Protein AF-K1XA19-F1 (afdb_monomer_lite)

Foldseek 3Di:
DCPVQVVVVVVVVVVLVVVQVVVVVVVQVDACPDPLQPAAKAWDPCPVDVPFKTKIKGKDFDADPVNPDGQKIKIKIKIWGDRPDDIDMDIDIDIHGNPD

Sequence (100 aa):
VMVVNGNAISKMSTTASALASAKMEDLKSKSFTDANLAAGSHADAENPLQGFYTRSWSVTDVMDASGMGVSYKTISLTVTWNGQNSSRSMSLSTLKTNSS

pLDDT: mean 88.21, std 13.14, range [40.94, 98.25]

Radius of gyration: 16.38 Å; chains: 1; bounding box: 40×26×52 Å

Secondary structure (DSSP, 8-state):
--SHHHHHHHHHHHHHHHHHHHHHHHHHHS-TT-GGGSSEEEE-TTPSBTTTEEEEEEEEEEE-TTSSSEEEEEEEEEEEEEETTEEEEEEEEEEEE---

Structure (mmCIF, N/CA/C/O backbone):
data_AF-K1XA19-F1
#
_entry.id   AF-K1XA19-F1
#
loop_
_atom_site.group_PDB
_atom_site.id
_atom_site.type_symbol
_atom_site.label_atom_id
_atom_site.label_alt_id
_atom_site.label_comp_id
_atom_site.label_asym_id
_atom_site.label_entity_id
_atom_site.label_seq_id
_atom_site.pdbx_PDB_ins_code
_atom_site.Cartn_x
_atom_site.Cartn_y
_atom_site.Cartn_z
_atom_site.occupancy
_atom_site.B_iso_or_equiv
_atom_site.auth_seq_id
_atom_site.auth_comp_id
_atom_site.auth_asym_id
_atom_site.auth_atom_id
_atom_site.pdbx_PDB_model_num
ATOM 1 N N . VAL A 1 1 ? -19.671 18.350 28.480 1.00 40.94 1 VAL A N 1
ATOM 2 C CA . VAL A 1 1 ? -18.715 17.216 28.550 1.00 40.94 1 VAL A CA 1
ATOM 3 C C . VAL A 1 1 ? -18.415 16.758 27.126 1.00 40.94 1 VAL A C 1
ATOM 5 O O . VAL A 1 1 ? -19.248 16.104 26.523 1.00 40.94 1 VAL A O 1
ATOM 8 N N . MET A 1 2 ? -17.287 17.185 26.549 1.00 47.66 2 MET A N 1
ATOM 9 C CA . MET A 1 2 ? -16.917 16.929 25.142 1.00 47.66 2 MET A CA 1
ATOM 10 C C . MET A 1 2 ? -15.411 16.637 25.031 1.00 47.66 2 MET A C 1
ATOM 12 O O . MET A 1 2 ? -14.697 17.237 24.245 1.00 47.66 2 MET A O 1
ATOM 16 N N . VAL A 1 3 ? -14.906 15.742 25.882 1.00 47.31 3 VAL A N 1
ATOM 17 C CA . VAL A 1 3 ? -13.496 15.295 25.856 1.00 47.31 3 VAL A CA 1
ATOM 18 C C . VAL A 1 3 ? -13.379 13.912 25.202 1.00 47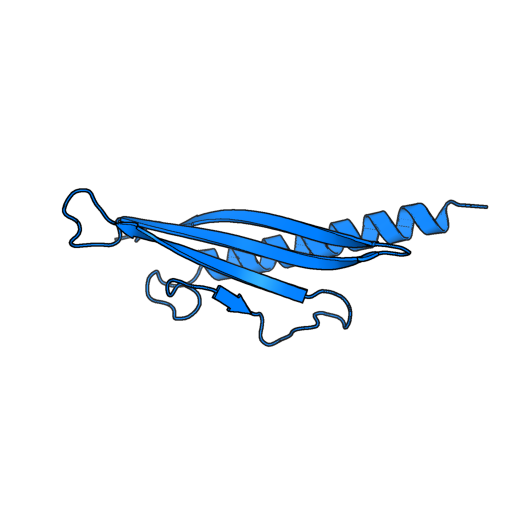.31 3 VAL A C 1
ATOM 20 O O . VAL A 1 3 ? -12.414 13.615 24.503 1.00 47.31 3 VAL A O 1
ATOM 23 N N . VAL A 1 4 ? -14.420 13.084 25.336 1.00 53.81 4 VAL A N 1
ATOM 24 C CA . VAL A 1 4 ? -14.465 11.721 24.781 1.00 53.81 4 VAL A CA 1
ATOM 25 C C . VAL A 1 4 ? -14.446 11.724 23.241 1.00 53.81 4 VAL A C 1
ATOM 27 O O . VAL A 1 4 ? -13.808 10.863 22.638 1.00 53.81 4 VAL A O 1
ATOM 30 N N . ASN A 1 5 ? -15.043 12.738 22.600 1.00 55.84 5 ASN A N 1
ATOM 31 C CA . ASN A 1 5 ? -15.094 12.854 21.135 1.00 55.84 5 ASN A CA 1
ATOM 32 C C . ASN A 1 5 ? -13.745 13.216 20.489 1.00 55.84 5 ASN A C 1
ATOM 34 O O . ASN A 1 5 ? -13.424 12.683 19.430 1.00 55.84 5 ASN A O 1
ATOM 38 N N . GLY A 1 6 ? -12.932 14.067 21.124 1.00 59.84 6 GLY A N 1
ATOM 39 C CA . GLY A 1 6 ? -11.580 14.370 20.636 1.00 59.84 6 GLY A CA 1
ATOM 40 C C . GLY A 1 6 ? -10.666 13.147 20.713 1.00 59.84 6 GLY A C 1
ATOM 41 O O . GLY A 1 6 ? -9.995 12.803 19.743 1.00 59.84 6 GLY A O 1
ATOM 42 N N . ASN A 1 7 ? -10.728 12.418 21.831 1.00 62.06 7 ASN A N 1
ATOM 43 C CA . ASN A 1 7 ? -9.928 11.211 22.040 1.00 62.06 7 ASN A CA 1
ATOM 44 C C . ASN A 1 7 ? -10.276 10.089 21.051 1.00 62.06 7 ASN A C 1
ATOM 46 O O . ASN A 1 7 ? -9.379 9.375 20.610 1.00 62.06 7 ASN A O 1
ATOM 50 N N . ALA A 1 8 ? -11.549 9.930 20.676 1.00 67.06 8 ALA A N 1
ATOM 51 C CA . ALA A 1 8 ? -11.961 8.936 19.685 1.00 67.06 8 ALA A CA 1
ATOM 52 C C . ALA A 1 8 ? -11.432 9.262 18.275 1.00 67.06 8 ALA A C 1
ATOM 54 O O . ALA A 1 8 ? -10.900 8.381 17.603 1.00 67.06 8 ALA A O 1
ATOM 55 N N . ILE A 1 9 ? -11.510 10.529 17.852 1.00 72.88 9 ILE A N 1
ATOM 56 C CA . ILE A 1 9 ? -11.007 10.975 16.542 1.00 72.88 9 ILE A CA 1
ATOM 57 C C . ILE A 1 9 ? -9.483 10.831 16.465 1.00 72.88 9 ILE A C 1
ATOM 59 O O . ILE A 1 9 ? -8.969 10.312 15.472 1.00 72.88 9 ILE A O 1
ATOM 63 N N . SER A 1 10 ? -8.765 11.244 17.514 1.00 76.56 10 SER A N 1
ATOM 64 C CA . SER A 1 10 ? -7.307 11.102 17.574 1.00 76.56 10 SER A CA 1
ATOM 65 C C . SER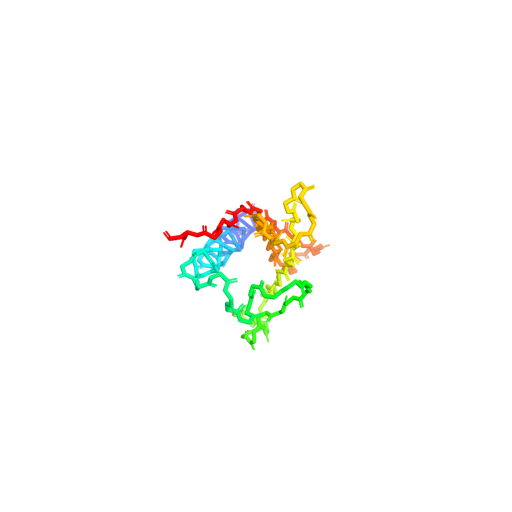 A 1 10 ? -6.888 9.635 17.514 1.00 76.56 10 SER A C 1
ATOM 67 O O . SER A 1 10 ? -6.011 9.294 16.727 1.00 76.56 10 SER A O 1
ATOM 69 N N . LYS A 1 11 ? -7.572 8.747 18.254 1.00 84.31 11 LYS A N 1
ATOM 70 C CA . LYS A 1 11 ? -7.325 7.298 18.189 1.00 84.31 11 LYS A CA 1
ATOM 71 C C . LYS A 1 11 ? -7.528 6.746 16.779 1.00 84.31 11 LYS A C 1
ATOM 73 O O . LYS A 1 11 ? -6.656 6.035 16.295 1.00 84.31 11 LYS A O 1
ATOM 78 N N . MET A 1 12 ? -8.622 7.109 16.105 1.00 87.19 12 MET A N 1
ATOM 79 C CA . MET A 1 12 ? -8.884 6.640 14.740 1.00 87.19 12 MET A CA 1
ATOM 80 C C . MET A 1 12 ? -7.802 7.085 13.754 1.00 87.19 12 MET A C 1
ATOM 82 O O . MET A 1 12 ? -7.345 6.291 12.938 1.00 87.19 12 MET A O 1
ATOM 86 N N . SER A 1 13 ? -7.353 8.340 13.858 1.00 88.12 13 SER A N 1
ATOM 87 C CA . SER A 1 13 ? -6.265 8.844 13.019 1.00 88.12 13 SER A CA 1
ATOM 88 C C . SER A 1 13 ? -4.954 8.106 13.293 1.00 88.12 13 SER A C 1
ATOM 90 O O . SER A 1 13 ? -4.273 7.727 12.350 1.00 88.12 13 SER A O 1
ATOM 92 N N . THR A 1 14 ? -4.605 7.866 14.561 1.00 91.56 14 THR A N 1
ATOM 93 C CA . THR A 1 14 ? -3.398 7.109 14.924 1.00 91.56 14 THR A CA 1
ATOM 94 C C . THR A 1 14 ? -3.459 5.673 14.407 1.00 91.56 14 THR A C 1
ATOM 96 O O . THR A 1 14 ? -2.470 5.183 13.863 1.00 91.56 14 THR A O 1
ATOM 99 N N . THR A 1 15 ? -4.610 5.003 14.520 1.00 92.38 15 THR A N 1
ATOM 100 C CA . THR A 1 15 ? -4.801 3.652 13.979 1.00 92.38 15 THR A CA 1
ATOM 101 C C . THR A 1 15 ? -4.694 3.638 12.456 1.00 92.38 15 THR A C 1
ATOM 103 O O . THR A 1 15 ? -3.992 2.786 11.919 1.00 92.38 15 THR A O 1
ATOM 106 N N . ALA A 1 16 ? -5.312 4.593 11.754 1.00 92.69 16 ALA A N 1
ATOM 107 C CA . ALA A 1 16 ? -5.181 4.715 10.302 1.00 92.69 16 ALA A CA 1
ATOM 108 C C . ALA A 1 16 ? -3.718 4.918 9.877 1.00 92.69 16 ALA A C 1
ATOM 110 O O . ALA A 1 16 ? -3.253 4.232 8.967 1.00 92.69 16 ALA A O 1
ATOM 111 N N . SER A 1 17 ? -2.971 5.781 10.577 1.00 93.44 17 SER A N 1
ATOM 112 C CA . SER A 1 17 ? -1.535 5.973 10.342 1.00 93.44 17 SER A CA 1
ATOM 113 C C . SER A 1 17 ? -0.741 4.690 10.558 1.00 93.44 17 SER A C 1
ATOM 115 O O . SER A 1 17 ? 0.085 4.345 9.721 1.00 93.44 17 SER A O 1
ATOM 117 N N . ALA A 1 18 ? -1.004 3.956 11.642 1.00 95.25 18 ALA A N 1
ATOM 118 C CA . ALA A 1 18 ? -0.324 2.695 11.922 1.00 95.25 18 ALA A CA 1
ATOM 119 C C . ALA A 1 18 ? -0.612 1.638 10.841 1.00 95.25 18 ALA A C 1
ATOM 121 O O . ALA A 1 18 ? 0.311 0.985 10.360 1.00 95.25 18 ALA A O 1
ATOM 122 N N . LEU A 1 19 ? -1.871 1.513 10.403 1.00 95.62 19 LEU A N 1
ATOM 123 C CA . LEU A 1 19 ? -2.265 0.609 9.318 1.00 95.62 19 LEU A CA 1
ATOM 124 C C . LEU A 1 19 ? -1.625 0.995 7.981 1.00 95.62 19 LEU A C 1
ATOM 126 O O . LEU A 1 19 ? -1.244 0.110 7.210 1.00 95.62 19 LEU A O 1
ATOM 130 N N . ALA A 1 20 ? -1.525 2.294 7.694 1.00 95.88 20 ALA A N 1
ATOM 131 C CA . ALA A 1 20 ? -0.892 2.794 6.483 1.00 95.88 20 ALA A CA 1
ATOM 132 C C . ALA A 1 20 ? 0.618 2.519 6.494 1.00 95.88 20 ALA A C 1
ATOM 134 O O . ALA A 1 20 ? 1.139 1.965 5.528 1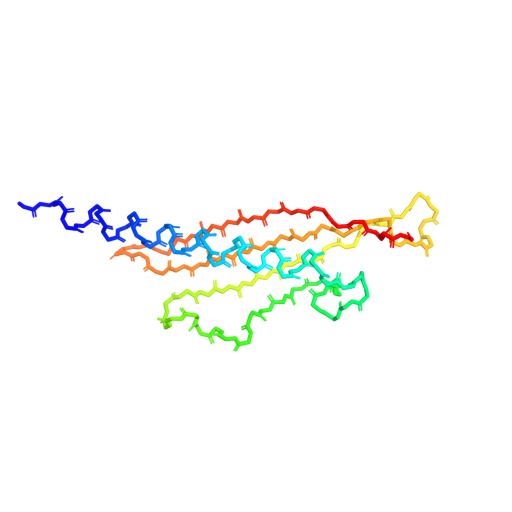.00 95.88 20 ALA A O 1
ATOM 135 N N . SER A 1 21 ? 1.302 2.844 7.595 1.00 96.25 21 SER A N 1
ATOM 136 C CA . SER A 1 21 ? 2.743 2.622 7.751 1.00 96.25 21 SER A CA 1
ATOM 137 C C . SER A 1 21 ? 3.104 1.142 7.701 1.00 96.25 21 SER A C 1
ATOM 139 O O . SER A 1 21 ? 3.964 0.769 6.911 1.00 96.25 21 SER A O 1
ATOM 141 N N . ALA A 1 22 ? 2.399 0.285 8.448 1.00 96.25 22 ALA A N 1
ATOM 142 C CA . ALA A 1 22 ? 2.659 -1.154 8.450 1.00 96.25 22 ALA A CA 1
ATOM 143 C C . ALA A 1 22 ? 2.513 -1.762 7.047 1.00 96.25 22 ALA A C 1
ATOM 145 O O . ALA A 1 22 ? 3.348 -2.551 6.609 1.00 96.25 22 ALA A O 1
ATOM 146 N N . LYS A 1 23 ? 1.479 -1.356 6.296 1.00 96.50 23 LYS A N 1
ATOM 147 C CA . LYS A 1 23 ? 1.318 -1.835 4.920 1.00 96.50 23 LYS A CA 1
ATOM 148 C C . LYS A 1 23 ? 2.368 -1.255 3.980 1.00 96.50 23 LYS A C 1
ATOM 150 O O . LYS A 1 23 ? 2.831 -1.959 3.093 1.00 96.50 23 LYS A O 1
ATOM 155 N N . MET A 1 24 ? 2.764 0.002 4.163 1.00 97.00 24 MET A N 1
ATOM 156 C CA . MET A 1 24 ? 3.843 0.596 3.376 1.00 97.00 24 MET A CA 1
ATOM 157 C C . MET A 1 24 ? 5.173 -0.138 3.603 1.00 97.00 24 MET A C 1
ATOM 159 O O . MET A 1 24 ? 5.910 -0.370 2.651 1.00 97.00 24 MET A O 1
ATOM 163 N N . GLU A 1 25 ? 5.473 -0.543 4.836 1.00 96.38 25 GLU A N 1
ATOM 164 C CA . GLU A 1 25 ? 6.656 -1.347 5.165 1.00 96.38 25 GLU A CA 1
ATOM 165 C C . GLU A 1 25 ? 6.616 -2.733 4.509 1.00 96.38 25 GLU A C 1
ATOM 167 O O . GLU A 1 25 ? 7.603 -3.133 3.891 1.00 96.38 25 GLU A O 1
ATOM 172 N N . ASP A 1 26 ? 5.467 -3.417 4.547 1.00 95.81 26 ASP A N 1
ATOM 173 C CA . ASP A 1 26 ? 5.234 -4.670 3.809 1.00 95.81 26 ASP A CA 1
ATOM 174 C C . ASP A 1 26 ? 5.455 -4.490 2.296 1.00 95.81 26 ASP A C 1
ATOM 176 O O . ASP A 1 26 ? 6.211 -5.226 1.667 1.00 95.81 26 ASP A O 1
ATOM 180 N N . LEU A 1 27 ? 4.873 -3.451 1.691 1.00 95.75 27 LEU A N 1
ATOM 181 C CA . LEU A 1 27 ? 5.063 -3.166 0.265 1.00 95.75 27 LEU A CA 1
ATOM 182 C C . LEU A 1 27 ? 6.524 -2.849 -0.084 1.00 95.75 27 LEU A C 1
ATOM 184 O O . LEU A 1 27 ? 7.004 -3.218 -1.157 1.00 95.75 27 LEU A O 1
ATOM 188 N N . LYS A 1 28 ? 7.260 -2.197 0.820 1.00 94.00 28 LYS A N 1
ATOM 189 C CA . LYS A 1 28 ? 8.684 -1.906 0.623 1.00 94.00 28 LYS A CA 1
ATOM 190 C C . LYS A 1 28 ? 9.559 -3.152 0.748 1.00 94.00 28 LYS A C 1
ATOM 192 O O . LYS A 1 28 ? 10.550 -3.224 0.017 1.00 94.00 28 LYS A O 1
ATOM 197 N N . SER A 1 29 ? 9.205 -4.110 1.605 1.00 94.25 29 SER A N 1
ATOM 198 C CA . SER A 1 29 ? 9.972 -5.348 1.812 1.00 94.25 29 SER A CA 1
ATOM 199 C C . SER A 1 29 ? 9.788 -6.377 0.689 1.00 94.25 29 SER A C 1
ATOM 201 O O . SER A 1 29 ? 10.671 -7.203 0.466 1.00 94.25 29 SER A O 1
ATOM 203 N N . LYS A 1 30 ? 8.684 -6.297 -0.064 1.00 94.50 30 LYS A N 1
ATOM 204 C CA . LYS A 1 30 ? 8.401 -7.166 -1.219 1.00 94.50 30 LYS A CA 1
ATOM 205 C C . LYS A 1 30 ? 9.432 -7.044 -2.343 1.00 94.50 30 LYS A C 1
ATOM 207 O O . LYS A 1 30 ? 10.075 -6.005 -2.522 1.00 94.50 30 LYS A O 1
ATOM 212 N N . SER A 1 31 ? 9.566 -8.101 -3.146 1.00 93.81 31 SER A N 1
ATOM 213 C CA . SER A 1 31 ? 10.392 -8.073 -4.358 1.00 93.81 31 SER A CA 1
ATOM 214 C C . SER A 1 31 ? 9.817 -7.089 -5.379 1.00 93.81 31 SER A C 1
ATOM 216 O O . SER A 1 31 ? 8.614 -6.854 -5.419 1.00 93.81 31 SER A O 1
ATOM 218 N N . PHE A 1 32 ? 10.664 -6.510 -6.234 1.00 93.19 32 PHE A N 1
ATOM 219 C CA . PHE A 1 32 ? 10.228 -5.529 -7.240 1.00 93.19 32 PHE A CA 1
ATOM 220 C C . PHE A 1 32 ? 9.187 -6.085 -8.235 1.00 93.19 32 PHE A C 1
ATOM 222 O O . PHE A 1 32 ? 8.414 -5.322 -8.810 1.00 93.19 32 PHE A O 1
ATOM 229 N N . THR A 1 33 ? 9.151 -7.409 -8.408 1.00 93.44 33 THR A N 1
ATOM 230 C CA . THR A 1 33 ? 8.237 -8.147 -9.292 1.00 93.44 33 THR A CA 1
ATOM 231 C C . THR A 1 33 ? 7.029 -8.756 -8.569 1.00 93.44 33 THR A C 1
ATOM 233 O O . THR A 1 33 ? 6.261 -9.483 -9.197 1.00 93.44 33 THR A O 1
ATOM 236 N N . ASP A 1 34 ? 6.844 -8.497 -7.267 1.00 95.94 34 ASP A N 1
ATOM 237 C CA . ASP A 1 34 ? 5.680 -8.982 -6.513 1.00 95.94 34 ASP A CA 1
ATOM 238 C C . ASP A 1 34 ? 4.377 -8.472 -7.152 1.00 95.94 34 ASP A C 1
ATOM 240 O O . ASP A 1 34 ? 4.281 -7.317 -7.570 1.00 95.94 34 ASP A O 1
ATOM 244 N N . ALA A 1 35 ? 3.350 -9.322 -7.197 1.00 96.12 35 ALA A N 1
ATOM 245 C CA . ALA A 1 35 ? 2.055 -8.984 -7.783 1.00 96.12 35 ALA A CA 1
ATOM 246 C C . ALA A 1 35 ? 1.392 -7.760 -7.122 1.00 96.12 35 ALA A C 1
ATOM 248 O O . ALA A 1 35 ? 0.736 -6.980 -7.804 1.00 96.12 35 ALA A O 1
ATOM 249 N N . ASN A 1 36 ? 1.619 -7.529 -5.824 1.00 95.50 36 ASN A N 1
ATOM 250 C CA . ASN A 1 36 ? 1.138 -6.339 -5.107 1.00 95.50 36 ASN A CA 1
ATOM 251 C C . ASN A 1 36 ? 1.841 -5.046 -5.554 1.00 95.50 36 ASN A C 1
ATOM 253 O O . ASN A 1 36 ? 1.421 -3.956 -5.170 1.00 95.50 36 ASN A O 1
ATOM 257 N N . LEU A 1 37 ? 2.924 -5.166 -6.326 1.00 96.25 37 LEU A N 1
ATOM 258 C CA . LEU A 1 37 ? 3.688 -4.076 -6.928 1.00 96.25 37 LEU A CA 1
ATOM 259 C C . LEU A 1 37 ? 3.556 -4.038 -8.460 1.00 96.25 37 LEU A C 1
ATOM 261 O O . LEU A 1 37 ? 4.286 -3.303 -9.136 1.00 96.25 37 LEU A O 1
ATOM 265 N N . ALA A 1 38 ? 2.627 -4.810 -9.028 1.00 96.38 38 ALA A N 1
ATOM 266 C CA . ALA A 1 38 ? 2.226 -4.641 -10.417 1.00 96.38 38 ALA A CA 1
ATOM 267 C C . ALA A 1 38 ? 1.575 -3.261 -10.604 1.00 96.38 38 ALA A C 1
ATOM 269 O O . ALA A 1 38 ? 0.880 -2.779 -9.709 1.00 96.38 38 ALA A O 1
ATOM 270 N N . ALA A 1 39 ? 1.799 -2.618 -11.750 1.00 96.19 39 ALA A N 1
ATOM 271 C CA . ALA A 1 39 ? 1.197 -1.319 -12.032 1.00 96.19 39 ALA A CA 1
ATOM 272 C C . ALA A 1 39 ? -0.339 -1.396 -11.986 1.00 96.19 39 ALA A C 1
ATOM 274 O O . ALA A 1 39 ? -0.936 -2.367 -12.451 1.00 96.19 39 ALA A O 1
ATOM 275 N N . GLY A 1 40 ? -0.976 -0.359 -11.444 1.00 97.31 40 GLY A N 1
ATOM 276 C CA . GLY A 1 40 ? -2.428 -0.274 -11.298 1.00 97.31 40 GLY A CA 1
ATOM 277 C C . GLY A 1 40 ? -2.892 -0.166 -9.849 1.00 97.31 40 GLY A C 1
ATOM 278 O O . GLY A 1 40 ? -2.118 0.154 -8.946 1.00 97.31 40 GLY A O 1
ATOM 279 N N . SER A 1 41 ? -4.191 -0.374 -9.643 1.00 97.50 41 SER A N 1
ATOM 280 C CA . SER A 1 41 ? -4.847 -0.263 -8.339 1.00 97.50 41 SER A CA 1
ATOM 281 C C . SER A 1 41 ? -4.973 -1.616 -7.653 1.00 97.50 41 SER A C 1
ATOM 283 O O . SER A 1 41 ? -5.303 -2.620 -8.278 1.00 97.50 41 SER A O 1
ATOM 285 N N . HIS A 1 42 ? -4.784 -1.602 -6.341 1.00 97.81 42 HIS A N 1
ATOM 286 C CA . HIS A 1 42 ? -4.820 -2.758 -5.462 1.00 97.81 42 HIS A CA 1
ATOM 287 C C . HIS A 1 42 ? -5.683 -2.455 -4.244 1.00 97.81 42 HIS A C 1
ATOM 289 O O . HIS A 1 42 ? -5.734 -1.321 -3.757 1.00 97.81 42 HIS A O 1
ATOM 295 N N . ALA A 1 43 ? -6.329 -3.489 -3.722 1.00 95.31 43 ALA A N 1
ATOM 296 C CA . ALA A 1 43 ? -7.102 -3.424 -2.494 1.00 95.31 43 ALA A CA 1
ATOM 297 C C . ALA A 1 43 ? -6.576 -4.459 -1.506 1.00 95.31 43 ALA A C 1
ATOM 299 O O . ALA A 1 43 ? -6.141 -5.543 -1.891 1.00 95.31 43 ALA A O 1
ATOM 300 N N . ASP A 1 44 ? -6.631 -4.118 -0.223 1.00 94.00 44 ASP A N 1
ATOM 301 C CA . ASP A 1 44 ? -6.340 -5.087 0.819 1.00 94.00 44 ASP A CA 1
ATOM 302 C C . ASP A 1 44 ? -7.420 -6.174 0.865 1.00 94.00 44 ASP A C 1
ATOM 304 O O . ASP A 1 44 ? -8.616 -5.864 0.865 1.00 94.00 44 ASP A O 1
ATOM 308 N N . ALA A 1 45 ? -7.000 -7.438 0.908 1.00 94.06 45 ALA A N 1
ATOM 309 C CA . ALA A 1 45 ? -7.910 -8.575 0.990 1.00 94.06 45 ALA A CA 1
ATOM 310 C C . ALA A 1 45 ? -8.628 -8.640 2.348 1.00 94.06 45 ALA A C 1
ATOM 312 O O . ALA A 1 45 ? -9.719 -9.193 2.436 1.00 94.06 45 ALA A O 1
ATOM 313 N N . GLU A 1 46 ? -8.041 -8.049 3.392 1.00 92.62 46 GLU A N 1
ATOM 314 C CA . GLU A 1 46 ? -8.612 -8.008 4.742 1.00 92.62 46 GLU A CA 1
ATOM 315 C C . GLU A 1 46 ? -9.584 -6.836 4.949 1.00 92.62 46 GLU A C 1
ATOM 317 O O . GLU A 1 46 ? -10.016 -6.561 6.070 1.00 92.62 46 GLU A O 1
ATOM 322 N N . ASN A 1 47 ? -9.925 -6.105 3.886 1.00 93.12 47 ASN A N 1
ATOM 323 C CA . ASN A 1 47 ? -10.904 -5.036 3.991 1.00 93.12 47 ASN A CA 1
ATOM 324 C C . ASN A 1 47 ? -12.320 -5.579 4.279 1.00 93.12 47 ASN A C 1
ATOM 326 O O . ASN A 1 47 ? -12.748 -6.539 3.637 1.00 93.12 47 ASN A O 1
ATOM 330 N N . PRO A 1 48 ? -13.101 -4.910 5.151 1.00 93.69 48 PRO A N 1
ATOM 331 C CA . PRO A 1 48 ? -12.710 -3.762 5.967 1.00 93.69 48 PRO A CA 1
ATOM 332 C C . PRO A 1 48 ? -11.853 -4.178 7.174 1.00 93.69 48 PRO A C 1
ATOM 334 O O . PRO A 1 48 ? -12.265 -4.966 8.027 1.00 93.69 48 PRO A O 1
ATOM 337 N N . LEU A 1 49 ? -10.684 -3.555 7.304 1.00 91.50 49 LEU A N 1
ATOM 338 C CA . LEU A 1 49 ? -9.765 -3.764 8.414 1.00 91.50 49 LEU A CA 1
ATOM 339 C C . LEU A 1 49 ? -10.423 -3.299 9.713 1.00 91.50 49 LEU A C 1
ATOM 341 O O . LEU A 1 49 ? -10.892 -2.159 9.829 1.00 91.50 49 LEU A O 1
ATOM 345 N N . GLN A 1 50 ? -10.453 -4.194 10.699 1.00 87.94 50 GLN A N 1
ATOM 346 C CA . GLN A 1 50 ? -11.124 -3.975 11.986 1.00 87.94 50 GLN A CA 1
ATOM 347 C C . GLN A 1 50 ? -12.609 -3.584 11.840 1.00 87.94 50 GLN A C 1
ATOM 349 O O . GLN A 1 50 ? -13.173 -2.999 12.757 1.00 87.94 50 GLN A O 1
ATOM 354 N N . GLY A 1 51 ? -13.242 -3.868 10.694 1.00 87.00 51 GLY A N 1
ATOM 355 C CA . GLY A 1 51 ? -14.640 -3.526 10.418 1.00 87.00 51 GLY A CA 1
ATOM 356 C C . GLY A 1 51 ? -14.909 -2.061 10.045 1.00 87.00 51 GLY A C 1
ATOM 357 O O . GLY A 1 51 ? -16.054 -1.731 9.748 1.00 87.00 51 GLY A O 1
ATOM 358 N N . PHE A 1 52 ? -13.894 -1.184 10.030 1.00 88.31 52 PHE A N 1
ATOM 359 C CA . PHE A 1 52 ? -14.093 0.264 9.826 1.00 88.31 52 PHE A CA 1
ATOM 360 C C . PHE A 1 52 ? -13.142 0.913 8.815 1.00 88.31 52 PHE A C 1
ATOM 362 O O . PHE A 1 52 ? -13.521 1.905 8.189 1.00 88.31 52 PHE A O 1
ATOM 369 N N . TYR A 1 53 ? -11.918 0.400 8.665 1.00 94.00 53 TYR A N 1
ATOM 370 C CA . TYR A 1 53 ? -10.915 0.994 7.782 1.00 94.00 53 TYR A CA 1
ATOM 371 C C . TYR A 1 53 ? -10.886 0.265 6.444 1.00 94.00 53 TYR A C 1
ATOM 373 O O . TYR A 1 53 ? -10.896 -0.960 6.395 1.00 94.00 53 TYR A O 1
ATOM 381 N N . THR A 1 54 ? -10.796 1.013 5.354 1.00 96.19 54 THR A N 1
ATOM 382 C CA . THR A 1 54 ? -10.543 0.459 4.023 1.00 96.19 54 THR A CA 1
ATOM 383 C C . THR A 1 54 ? -9.173 0.916 3.563 1.00 96.19 54 THR A C 1
ATOM 385 O O . THR A 1 54 ? -8.880 2.108 3.581 1.00 96.19 54 THR A O 1
ATOM 388 N N . ARG A 1 55 ? -8.319 -0.023 3.166 1.00 96.94 55 ARG A N 1
ATOM 389 C CA . ARG A 1 55 ? -6.960 0.238 2.691 1.00 96.94 55 ARG A CA 1
ATOM 390 C C . ARG A 1 55 ? -6.817 -0.179 1.234 1.00 96.94 55 ARG A C 1
ATOM 392 O O . ARG A 1 55 ? -7.121 -1.312 0.870 1.00 96.94 55 ARG A O 1
ATOM 399 N N . SER A 1 56 ? -6.309 0.720 0.409 1.00 97.75 56 SER A N 1
ATOM 400 C CA . SER A 1 56 ? -6.004 0.473 -1.000 1.00 97.75 56 SER A CA 1
ATOM 401 C C . SER A 1 56 ? -4.685 1.134 -1.363 1.00 97.75 56 SER A C 1
ATOM 403 O O . SER A 1 56 ? -4.255 2.076 -0.700 1.00 97.75 56 SER A O 1
ATOM 405 N N . TRP A 1 57 ? -4.031 0.675 -2.419 1.00 98.25 57 TRP A N 1
ATOM 406 C CA . TRP A 1 57 ? -2.851 1.352 -2.947 1.00 98.25 57 TRP A CA 1
ATOM 407 C C . TRP A 1 57 ? -2.840 1.319 -4.465 1.00 98.25 57 TRP A C 1
ATOM 409 O O . TRP A 1 57 ? -3.524 0.526 -5.101 1.00 98.25 57 TRP A O 1
ATOM 419 N N . SER A 1 58 ? -2.079 2.226 -5.052 1.00 98.00 58 SER A N 1
ATOM 420 C CA . SER A 1 58 ? -1.829 2.276 -6.483 1.00 98.00 58 SER A CA 1
ATOM 421 C C . SER A 1 58 ? -0.337 2.273 -6.731 1.00 98.00 58 SER A C 1
ATOM 423 O O . SER A 1 58 ? 0.435 2.807 -5.930 1.00 98.00 58 SER A O 1
ATOM 425 N N . VAL A 1 59 ? 0.054 1.642 -7.828 1.00 98.00 59 VAL A N 1
ATOM 426 C CA . VAL A 1 59 ? 1.441 1.540 -8.249 1.00 98.00 59 VAL A CA 1
ATOM 427 C C . VAL A 1 59 ? 1.554 2.102 -9.652 1.00 98.00 59 VAL A C 1
ATOM 429 O O . VAL A 1 59 ? 0.843 1.671 -10.560 1.00 98.00 59 VAL A O 1
ATOM 432 N N . THR A 1 60 ? 2.453 3.062 -9.817 1.00 97.38 60 THR A N 1
ATOM 433 C CA . THR A 1 60 ? 2.776 3.653 -11.113 1.00 97.38 60 THR A CA 1
ATOM 434 C C . THR A 1 60 ? 4.212 3.313 -11.461 1.00 97.38 60 THR A C 1
ATOM 436 O O . THR A 1 60 ? 5.131 3.661 -10.717 1.00 97.38 60 THR A O 1
ATOM 439 N N . ASP A 1 61 ? 4.395 2.662 -12.603 1.00 95.69 61 ASP A N 1
ATOM 440 C CA . ASP A 1 61 ? 5.714 2.352 -13.141 1.00 95.69 61 ASP A CA 1
ATOM 441 C C . ASP A 1 61 ? 6.283 3.588 -13.831 1.00 95.69 61 ASP A C 1
ATOM 443 O O . ASP A 1 61 ? 5.631 4.197 -14.681 1.00 95.69 61 ASP A O 1
ATOM 447 N N . VAL A 1 62 ? 7.507 3.957 -13.462 1.00 92.56 62 VAL A N 1
ATOM 448 C CA . VAL A 1 62 ? 8.255 5.016 -14.130 1.00 92.56 62 VAL A CA 1
ATOM 449 C C . VAL A 1 62 ? 9.356 4.379 -14.958 1.00 92.56 62 VAL A C 1
ATOM 451 O O . VAL A 1 62 ? 10.273 3.752 -14.423 1.00 92.56 62 VAL A O 1
ATOM 454 N N . MET A 1 63 ? 9.234 4.527 -16.275 1.00 91.19 63 MET A N 1
ATOM 455 C CA . MET A 1 63 ? 10.188 3.984 -17.235 1.00 91.19 63 MET A CA 1
ATOM 456 C C . MET A 1 63 ? 11.514 4.749 -17.185 1.00 91.19 63 MET A C 1
ATOM 458 O O . MET A 1 63 ? 11.556 5.935 -16.856 1.00 91.19 63 MET A O 1
ATOM 462 N N . ASP A 1 64 ? 12.606 4.062 -17.501 1.00 89.12 64 ASP A N 1
ATOM 463 C CA . ASP A 1 64 ? 13.903 4.688 -17.733 1.00 89.12 64 ASP A CA 1
ATOM 464 C C . ASP A 1 64 ? 13.902 5.563 -19.005 1.00 89.12 64 ASP A C 1
ATOM 466 O O . ASP A 1 64 ? 12.955 5.566 -19.794 1.00 89.12 64 ASP A O 1
ATOM 470 N N . ALA A 1 65 ? 14.989 6.311 -19.225 1.00 88.88 65 ALA A N 1
ATOM 471 C CA . ALA A 1 65 ? 15.126 7.196 -20.385 1.00 88.88 65 ALA A CA 1
ATOM 472 C C . ALA A 1 65 ? 15.111 6.457 -21.73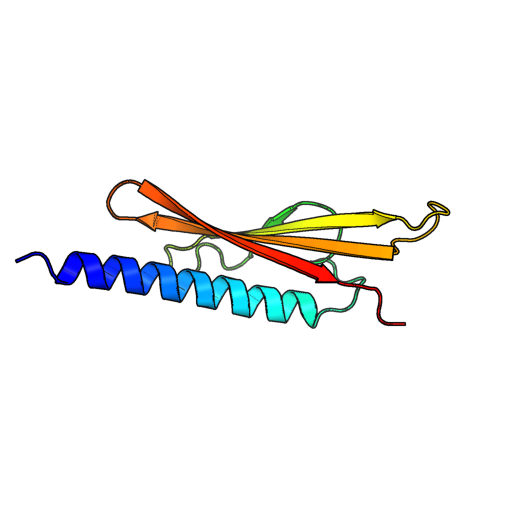8 1.00 88.88 65 ALA A C 1
ATOM 474 O O . ALA A 1 65 ? 14.894 7.084 -22.772 1.00 88.88 65 ALA A O 1
ATOM 475 N N . SER A 1 66 ? 15.352 5.143 -21.741 1.00 89.50 66 SER A N 1
ATOM 476 C CA . SER A 1 66 ? 15.305 4.306 -22.940 1.00 89.50 66 SER A CA 1
ATOM 477 C C . SER A 1 66 ? 13.913 3.728 -23.213 1.00 89.50 66 SER A C 1
ATOM 479 O O . SER A 1 66 ? 13.669 3.218 -24.303 1.00 89.50 66 SER A O 1
ATOM 481 N N . GLY A 1 67 ? 12.997 3.803 -22.240 1.00 86.88 67 GLY A N 1
ATOM 482 C CA . GLY A 1 67 ? 11.659 3.220 -22.311 1.00 86.88 67 GLY A CA 1
ATOM 483 C C . GLY A 1 67 ? 11.635 1.689 -22.261 1.00 86.88 67 GLY A C 1
ATOM 484 O O . GLY A 1 67 ? 10.574 1.101 -22.452 1.00 86.88 67 GLY A O 1
ATOM 485 N N . MET A 1 68 ? 12.780 1.037 -22.032 1.00 83.31 68 MET A N 1
ATOM 486 C CA . MET A 1 68 ? 12.907 -0.424 -22.094 1.00 83.31 68 MET A CA 1
ATOM 487 C C . MET A 1 68 ? 12.786 -1.102 -20.726 1.00 83.31 68 MET A C 1
ATOM 489 O O . MET A 1 68 ? 12.521 -2.303 -20.665 1.00 83.31 68 MET A O 1
ATOM 493 N N . GLY A 1 69 ? 12.956 -0.358 -19.632 1.00 87.06 69 GLY A N 1
ATOM 494 C CA . GLY A 1 69 ? 12.855 -0.872 -18.272 1.00 87.06 69 GLY A CA 1
ATOM 495 C C . GLY A 1 69 ? 12.136 0.084 -17.328 1.00 87.06 69 GLY A C 1
ATOM 496 O O . GLY A 1 69 ? 12.094 1.296 -17.538 1.00 87.06 69 GLY A O 1
ATOM 497 N N . VAL A 1 70 ? 11.580 -0.469 -16.250 1.00 91.44 70 VAL A N 1
ATOM 498 C CA . VAL A 1 70 ? 11.039 0.326 -15.142 1.00 91.44 70 VAL A CA 1
ATOM 499 C C . VAL A 1 70 ? 12.203 0.739 -14.244 1.00 91.44 70 VAL A C 1
ATOM 501 O O . VAL A 1 70 ? 12.838 -0.110 -13.619 1.00 91.44 70 VAL A O 1
ATOM 504 N N . SER A 1 71 ? 12.471 2.041 -14.161 1.00 90.56 71 SER A N 1
ATOM 505 C CA . SER A 1 71 ? 13.512 2.602 -13.295 1.00 90.56 71 SER A CA 1
ATOM 506 C C . SER A 1 71 ? 13.099 2.527 -11.822 1.00 90.56 71 SER A C 1
ATOM 508 O O . SER A 1 71 ? 13.858 2.068 -10.964 1.00 90.56 71 SER A O 1
ATOM 510 N N . TYR A 1 72 ? 11.865 2.938 -11.525 1.00 93.19 72 TYR A N 1
ATOM 511 C CA . TYR A 1 72 ? 11.288 2.869 -10.188 1.00 93.19 72 TYR A CA 1
ATOM 512 C C . TYR A 1 72 ? 9.762 2.816 -10.240 1.00 93.19 72 TYR A C 1
ATOM 514 O O . TYR A 1 72 ? 9.134 3.120 -11.252 1.00 93.19 72 TYR A O 1
ATOM 522 N N . LYS A 1 73 ? 9.166 2.423 -9.117 1.00 95.69 73 LYS A N 1
ATOM 523 C CA . LYS A 1 73 ? 7.722 2.372 -8.908 1.00 95.69 73 LYS A CA 1
ATOM 524 C C . LYS A 1 73 ? 7.332 3.399 -7.858 1.00 95.69 73 LYS A C 1
ATOM 526 O O . LYS A 1 73 ? 7.926 3.433 -6.778 1.00 95.69 73 LYS A O 1
ATOM 531 N N . THR A 1 74 ? 6.320 4.201 -8.153 1.00 97.00 74 THR A N 1
ATOM 532 C CA . THR A 1 74 ? 5.676 5.070 -7.164 1.00 97.00 74 THR A CA 1
ATOM 533 C C . THR A 1 74 ? 4.506 4.317 -6.560 1.00 97.00 74 THR A C 1
ATOM 535 O O . THR A 1 74 ? 3.598 3.914 -7.281 1.00 97.00 74 THR A O 1
ATOM 538 N N . ILE A 1 75 ? 4.524 4.132 -5.244 1.00 97.56 75 ILE A N 1
ATOM 539 C CA . ILE A 1 75 ? 3.463 3.457 -4.499 1.00 97.56 75 ILE A CA 1
ATOM 540 C C . ILE A 1 75 ? 2.706 4.521 -3.714 1.00 97.56 75 ILE A C 1
ATOM 542 O O . ILE A 1 75 ? 3.287 5.185 -2.857 1.00 97.56 75 ILE A O 1
ATOM 546 N N . SER A 1 76 ? 1.413 4.664 -3.985 1.00 97.75 76 SER A N 1
ATOM 547 C CA . SER A 1 76 ? 0.520 5.584 -3.280 1.00 97.75 76 SER A CA 1
ATOM 548 C C . SER A 1 76 ? -0.551 4.786 -2.556 1.00 97.75 76 SER A C 1
ATOM 550 O O . SER A 1 76 ? -1.436 4.212 -3.186 1.00 97.75 76 SER A O 1
ATOM 552 N N . LEU A 1 77 ? -0.449 4.730 -1.233 1.00 97.88 77 LEU A N 1
ATOM 553 C CA . LEU A 1 77 ? -1.343 3.993 -0.351 1.00 97.88 77 LEU A CA 1
ATOM 554 C C . LEU A 1 77 ? -2.330 4.944 0.312 1.00 97.88 77 LEU A C 1
ATOM 556 O O . LEU A 1 77 ? -1.934 5.999 0.795 1.00 97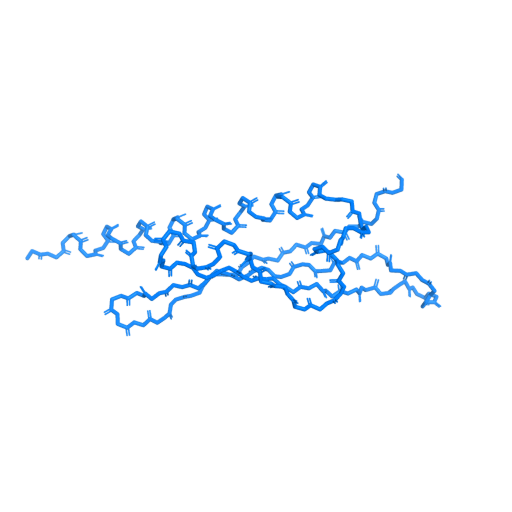.88 77 LEU A O 1
ATOM 560 N N . THR A 1 78 ? -3.591 4.541 0.392 1.00 97.50 78 THR A N 1
ATOM 561 C CA . THR A 1 78 ? -4.673 5.295 1.016 1.00 97.50 78 THR A CA 1
ATOM 562 C C . THR A 1 78 ? -5.416 4.410 2.006 1.00 97.50 78 THR A C 1
ATOM 564 O O . THR A 1 78 ? -5.768 3.271 1.705 1.00 97.50 78 THR A O 1
ATOM 567 N N . VAL A 1 79 ? -5.673 4.951 3.194 1.00 96.69 79 VAL A N 1
ATOM 568 C CA . VAL A 1 79 ? -6.566 4.368 4.197 1.00 96.69 79 VAL A CA 1
ATOM 569 C C . VAL A 1 79 ? -7.735 5.318 4.395 1.00 96.69 79 VAL A C 1
ATOM 571 O O . VAL A 1 79 ? -7.527 6.494 4.694 1.00 96.69 79 VAL A O 1
ATOM 574 N N . THR A 1 80 ? -8.956 4.821 4.246 1.00 94.69 80 THR A N 1
ATOM 575 C CA . THR A 1 80 ? -10.193 5.571 4.469 1.00 94.69 80 THR A CA 1
ATOM 576 C C . THR A 1 80 ? -10.980 4.986 5.632 1.00 94.69 80 THR A C 1
ATOM 578 O O . THR A 1 80 ? -10.920 3.788 5.906 1.00 94.69 80 THR A O 1
ATOM 581 N N . TRP A 1 81 ? -11.696 5.840 6.357 1.00 92.69 81 TRP A N 1
ATOM 582 C CA . TRP A 1 81 ? -12.596 5.432 7.433 1.00 92.69 81 TRP A CA 1
ATOM 583 C C . TRP A 1 81 ? -13.706 6.459 7.620 1.00 92.69 81 TRP A C 1
ATOM 585 O O . TRP A 1 81 ? -13.535 7.647 7.340 1.00 92.69 81 TRP A O 1
ATOM 595 N N . ASN A 1 82 ? -14.850 6.016 8.132 1.00 83.69 82 ASN A N 1
ATOM 596 C CA . ASN A 1 82 ? -15.945 6.921 8.452 1.00 83.69 82 ASN A CA 1
ATOM 597 C C . ASN A 1 82 ? -15.722 7.531 9.839 1.00 83.69 82 ASN A C 1
ATOM 599 O O . ASN A 1 82 ? -15.702 6.833 10.851 1.00 83.69 82 ASN A O 1
ATOM 603 N N . GLY A 1 83 ? -15.525 8.848 9.882 1.00 69.81 83 GLY A N 1
ATOM 604 C CA . GLY A 1 83 ? -15.609 9.624 11.112 1.00 69.81 83 GLY A CA 1
ATOM 605 C C . GLY A 1 83 ? -17.061 9.946 11.469 1.00 69.81 83 GLY A C 1
ATOM 606 O O . GLY A 1 83 ? -17.980 9.682 10.701 1.00 69.81 83 GLY A O 1
ATOM 607 N N . GLN A 1 84 ? -17.254 10.587 12.624 1.00 63.44 84 GLN A N 1
ATOM 608 C CA . GLN A 1 84 ? -18.572 10.816 13.236 1.00 63.44 84 GLN A CA 1
ATOM 609 C C . GLN A 1 84 ? -19.594 11.543 12.329 1.00 63.44 84 GLN A C 1
ATOM 611 O O . GLN A 1 84 ? -20.779 11.401 12.580 1.00 63.44 84 GLN A O 1
ATOM 616 N N . ASN A 1 85 ? -19.155 12.277 11.291 1.00 67.00 85 ASN A N 1
ATOM 617 C CA . ASN A 1 85 ? -20.016 12.960 10.304 1.00 67.00 85 ASN A CA 1
ATOM 618 C C . ASN A 1 85 ? -19.373 13.118 8.905 1.00 67.00 85 ASN A C 1
ATOM 620 O O . ASN A 1 85 ? -19.847 13.903 8.089 1.00 67.00 85 ASN A O 1
ATOM 624 N N . SER A 1 86 ? -18.238 12.464 8.636 1.00 76.06 86 SER A N 1
ATOM 625 C CA . SER A 1 86 ? -17.520 12.623 7.363 1.00 76.06 86 SER A CA 1
ATOM 626 C C . SER A 1 86 ? -16.525 11.487 7.154 1.00 76.06 86 SER A C 1
ATOM 628 O O . SER A 1 86 ? -15.859 11.063 8.107 1.00 76.06 86 SER A O 1
ATOM 630 N N . SER A 1 87 ? -16.413 11.006 5.916 1.00 83.62 87 SER A N 1
ATOM 631 C CA . SER A 1 87 ? -15.358 10.077 5.522 1.00 83.62 87 SER A CA 1
ATOM 632 C C . SER A 1 87 ? -14.011 10.792 5.570 1.00 83.62 87 SER A C 1
ATOM 634 O O . SER A 1 87 ? -13.827 11.870 5.008 1.00 83.62 87 SER A O 1
ATOM 636 N N . ARG A 1 88 ? -13.062 10.190 6.279 1.00 90.56 88 ARG A N 1
ATOM 637 C CA . ARG A 1 88 ? -11.684 10.654 6.385 1.00 90.56 88 ARG A CA 1
ATOM 638 C C . ARG A 1 88 ? -10.783 9.731 5.590 1.00 90.56 88 ARG A C 1
ATOM 640 O O . ARG A 1 88 ? -11.066 8.543 5.442 1.00 90.56 88 ARG A O 1
ATOM 647 N N . SER A 1 89 ? -9.687 10.289 5.105 1.00 92.00 89 SER A N 1
ATOM 648 C CA . SER A 1 89 ? -8.662 9.548 4.392 1.00 92.00 89 SER A CA 1
ATOM 649 C C . SER A 1 89 ? -7.283 10.016 4.815 1.00 92.00 89 SER A C 1
ATOM 651 O O . SER A 1 89 ? -7.068 11.201 5.069 1.00 92.00 89 SER A O 1
ATOM 653 N N . MET A 1 90 ? -6.341 9.090 4.819 1.00 92.50 90 MET A N 1
ATOM 654 C CA . MET A 1 90 ? -4.919 9.360 4.935 1.00 92.50 90 MET A CA 1
ATOM 655 C C . MET A 1 90 ? -4.210 8.671 3.781 1.00 92.5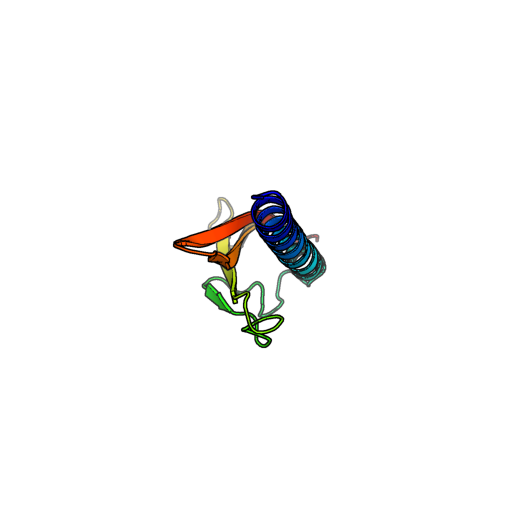0 90 MET A C 1
ATOM 657 O O . MET A 1 90 ? -4.529 7.524 3.472 1.00 92.50 90 MET A O 1
ATOM 661 N N . SER A 1 91 ? -3.230 9.349 3.188 1.00 94.94 91 SER A N 1
ATOM 662 C CA . SER A 1 91 ? -2.415 8.779 2.122 1.00 94.94 91 SER A CA 1
ATOM 663 C C . SER A 1 91 ? -0.932 8.869 2.449 1.00 94.94 91 SER A C 1
ATOM 665 O O . SER A 1 91 ? -0.466 9.878 2.975 1.00 94.94 91 SER A O 1
ATOM 667 N N . LEU A 1 92 ? -0.195 7.816 2.110 1.00 96.06 92 LEU A N 1
ATOM 668 C CA . LEU A 1 92 ? 1.261 7.759 2.137 1.00 96.06 92 LEU A CA 1
ATOM 669 C C . LEU A 1 92 ? 1.760 7.472 0.727 1.00 96.06 92 LEU A C 1
ATOM 671 O O . LEU A 1 92 ? 1.166 6.667 0.012 1.00 96.06 92 LEU A O 1
ATOM 675 N N . SER A 1 93 ? 2.869 8.092 0.342 1.00 96.25 93 SER A N 1
ATOM 676 C CA . SER A 1 93 ? 3.522 7.810 -0.931 1.00 96.25 93 SER A CA 1
ATOM 677 C C . SER A 1 93 ? 4.988 7.477 -0.711 1.00 96.25 93 SER A C 1
ATOM 679 O O . SER A 1 93 ? 5.645 8.057 0.156 1.00 96.25 93 SER A O 1
ATOM 681 N N . THR A 1 94 ? 5.499 6.519 -1.473 1.00 95.81 94 THR A N 1
ATOM 682 C CA . THR A 1 94 ? 6.916 6.171 -1.464 1.00 95.81 94 THR A CA 1
ATOM 683 C C . THR A 1 94 ? 7.384 5.753 -2.850 1.00 95.81 94 THR A C 1
ATOM 685 O O . THR A 1 94 ? 6.585 5.403 -3.720 1.00 95.81 94 THR A O 1
ATOM 688 N N . LEU A 1 95 ? 8.700 5.768 -3.031 1.00 94.94 95 LEU A N 1
ATOM 689 C CA . LEU A 1 95 ? 9.365 5.263 -4.220 1.00 94.94 95 LEU A CA 1
ATOM 690 C C . LEU A 1 95 ? 10.037 3.938 -3.876 1.00 94.94 95 LEU A C 1
ATOM 692 O O . LEU A 1 95 ? 10.680 3.811 -2.831 1.00 94.94 95 LEU A O 1
ATOM 696 N N . LYS A 1 96 ? 9.915 2.963 -4.772 1.00 92.19 96 LYS A N 1
ATOM 697 C CA . LYS A 1 96 ? 10.669 1.714 -4.714 1.00 92.19 96 LYS A CA 1
ATOM 698 C C . LYS A 1 96 ? 11.480 1.566 -5.990 1.00 92.19 96 LYS A C 1
ATOM 700 O O . LYS A 1 96 ? 10.924 1.539 -7.084 1.00 92.19 96 LYS A O 1
ATOM 705 N N . THR A 1 97 ? 12.790 1.456 -5.842 1.00 90.19 97 THR A N 1
ATOM 706 C CA . THR A 1 97 ? 13.707 1.138 -6.936 1.00 90.19 97 THR A CA 1
ATOM 707 C C . THR A 1 97 ? 13.884 -0.371 -7.047 1.00 90.19 97 THR A C 1
ATOM 709 O O . THR A 1 97 ? 13.656 -1.115 -6.086 1.00 90.19 97 THR A O 1
ATOM 712 N N . ASN A 1 98 ? 14.296 -0.831 -8.225 1.00 80.69 98 ASN A N 1
ATOM 713 C CA . ASN A 1 98 ? 14.808 -2.183 -8.365 1.00 80.69 98 ASN A CA 1
ATOM 714 C C . ASN A 1 98 ? 16.187 -2.227 -7.693 1.00 80.69 98 ASN A C 1
ATOM 716 O O . ASN A 1 98 ? 17.153 -1.676 -8.214 1.00 80.69 98 ASN A O 1
ATOM 720 N N . SER A 1 99 ? 16.261 -2.786 -6.487 1.00 62.75 99 SER A N 1
ATOM 721 C CA . SER A 1 99 ? 17.532 -3.098 -5.839 1.00 62.75 99 SER A CA 1
ATOM 722 C C . SER A 1 99 ? 18.141 -4.289 -6.575 1.00 62.75 99 SER A C 1
ATOM 724 O O . SER A 1 99 ? 17.744 -5.426 -6.327 1.00 62.75 99 SER A O 1
ATOM 726 N N . SER A 1 100 ? 19.014 -3.973 -7.534 1.00 51.00 100 SER A N 1
ATOM 727 C CA . SER A 1 100 ? 19.899 -4.894 -8.255 1.00 51.00 100 SER A CA 1
ATOM 728 C C . SER A 1 100 ? 20.752 -5.736 -7.319 1.00 51.00 100 SER A C 1
ATOM 730 O O . SER A 1 100 ? 21.268 -5.129 -6.350 1.00 51.00 100 SER A O 1
#